Protein AF-A0A3B9BE68-F1 (afdb_monomer)

Foldseek 3Di:
DDLVVLLVVVVVVCVPDDPQKPAAQADLPDPDPCNVLAEEAEEADVVVVVVCVVVDDSNRYMYGYQPHDDDDCPPPDPVVVSVDPRD

Mean predicted aligned error: 5.91 Å

Radius of gyration: 15.22 Å; Cα contacts (8 Å, |Δi|>4): 92; chains: 1; bounding box: 37×29×33 Å

Sequence (87 aa):
KGIQKIARERAKKSKVHNRKLRDCRVHLNTKDKNKFKSTLFITEGDSASGSITKARDVQFQAVFSLKGKPLNSFGLTRKVVYENEEF

Nearest 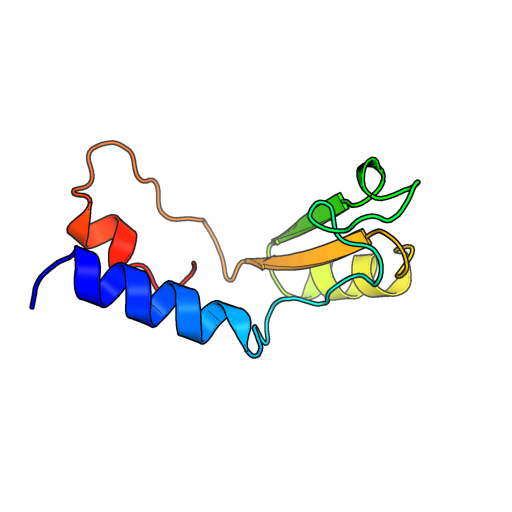PDB structures (foldseek):
  5eix-assembly2_J  TM=8.500E-01  e=8.236E-05  Klebsiella pneumoniae
  5eix-assembly1_G  TM=8.476E-01  e=8.811E-05  Klebsiella pneumoniae
  6waa-assembly1_B  TM=8.319E-01  e=2.426E-04  Klebsiella pneumoniae 342
  6qx2-assembly4_d  TM=8.806E-01  e=8.748E-04  Staphylococcus aureus
  6qx2-assembly3_S  TM=8.846E-01  e=2.756E-03  Staphylococcus aureus

Solvent-accessible surface area (backbone atoms only — not comparable to full-atom values): 5347 Å² total; per-residue (Å²): 133,60,70,70,57,57,54,52,53,48,59,55,54,60,69,75,68,47,90,56,52,48,71,39,72,43,46,64,92,53,90,57,93,61,14,85,63,38,40,78,45,79,27,75,28,65,70,52,36,55,57,48,65,73,71,50,56,54,56,29,37,21,41,34,48,35,93,60,86,75,82,80,62,81,94,56,54,70,67,62,63,74,63,43,81,94,111

pLDDT: mean 87.45, std 11.1, range [56.06, 98.06]

Structure (mmCIF, N/CA/C/O backbone):
data_AF-A0A3B9BE68-F1
#
_entry.id   AF-A0A3B9BE68-F1
#
loop_
_atom_site.group_PDB
_atom_site.id
_atom_site.type_symbol
_atom_site.label_atom_id
_atom_site.label_alt_id
_atom_site.label_comp_id
_atom_site.label_asym_id
_atom_site.label_entity_id
_atom_site.label_seq_id
_atom_site.pdbx_PDB_ins_code
_atom_site.Cartn_x
_atom_site.Cartn_y
_atom_site.Cartn_z
_atom_site.occupancy
_atom_site.B_iso_or_equiv
_atom_site.auth_seq_id
_atom_site.auth_comp_id
_atom_site.auth_asym_id
_atom_site.auth_atom_id
_atom_site.pdbx_PDB_model_num
ATOM 1 N N . LYS A 1 1 ? -17.514 19.556 12.358 1.00 56.06 1 LYS A N 1
ATOM 2 C CA . LYS A 1 1 ? -16.577 19.743 11.214 1.00 56.06 1 LYS A CA 1
ATOM 3 C C . LYS A 1 1 ? -17.043 18.838 10.074 1.00 56.06 1 LYS A C 1
ATOM 5 O O . LYS A 1 1 ? -17.236 17.659 10.326 1.00 56.06 1 LYS A O 1
ATOM 10 N N . GLY A 1 2 ? -17.320 19.366 8.878 1.00 76.94 2 GLY A N 1
ATOM 11 C CA . GLY A 1 2 ? -17.922 18.578 7.790 1.00 76.94 2 GLY A CA 1
ATOM 12 C C . GLY A 1 2 ? -17.008 17.459 7.272 1.00 76.94 2 GLY A C 1
ATOM 13 O O . GLY A 1 2 ? -15.805 17.672 7.122 1.00 76.94 2 GLY A O 1
ATOM 14 N N . ILE A 1 3 ? -17.587 16.293 6.964 1.00 75.31 3 ILE A N 1
ATOM 15 C CA . ILE A 1 3 ? -16.889 15.084 6.472 1.00 75.31 3 ILE A CA 1
ATOM 16 C C . ILE A 1 3 ? -15.996 15.399 5.258 1.00 75.31 3 ILE A C 1
ATOM 18 O O . ILE A 1 3 ? -14.865 14.926 5.173 1.00 75.31 3 ILE A O 1
ATOM 22 N N . GLN A 1 4 ? -16.453 16.279 4.361 1.00 77.50 4 GLN A N 1
ATOM 23 C CA . GLN A 1 4 ? -15.685 16.713 3.187 1.00 77.50 4 GLN A CA 1
ATOM 24 C C . GLN A 1 4 ? -14.366 17.419 3.541 1.00 77.50 4 GLN A C 1
ATOM 26 O O . GLN A 1 4 ? -13.371 17.258 2.834 1.00 77.50 4 GLN A O 1
ATOM 31 N N . LYS A 1 5 ? -14.337 18.197 4.632 1.00 81.19 5 LYS A N 1
ATOM 32 C CA . LYS A 1 5 ? -13.127 18.906 5.072 1.00 81.19 5 LYS A CA 1
ATOM 33 C C . LYS A 1 5 ? -12.090 17.919 5.612 1.00 81.19 5 LYS A C 1
ATOM 35 O O . LYS A 1 5 ? -10.930 17.995 5.222 1.00 81.19 5 LYS A O 1
ATOM 40 N N . ILE A 1 6 ? -12.532 16.956 6.425 1.00 77.12 6 ILE A N 1
ATOM 41 C CA . ILE A 1 6 ? -11.679 15.902 7.000 1.00 77.12 6 ILE A CA 1
ATOM 42 C C . ILE A 1 6 ? -11.075 15.034 5.889 1.00 77.12 6 ILE A C 1
ATOM 44 O O . ILE A 1 6 ? -9.865 14.811 5.871 1.00 77.12 6 ILE A O 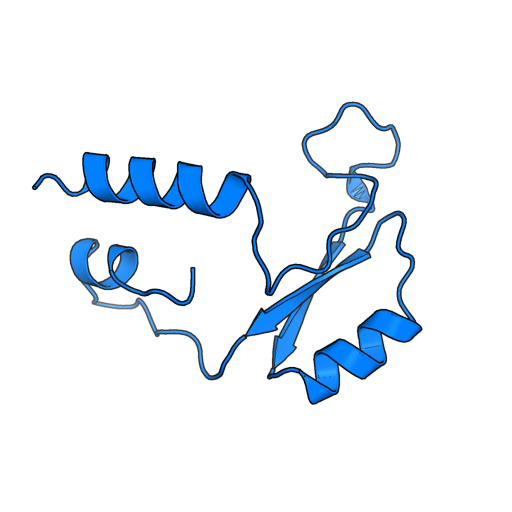1
ATOM 48 N N . ALA A 1 7 ? -11.891 14.623 4.914 1.00 74.19 7 ALA A N 1
ATOM 49 C CA . ALA A 1 7 ? -11.429 13.835 3.774 1.00 74.19 7 ALA A CA 1
ATOM 50 C C . ALA A 1 7 ? -10.360 14.574 2.944 1.00 74.19 7 ALA A C 1
ATOM 52 O O . ALA A 1 7 ? -9.329 13.995 2.602 1.00 74.19 7 ALA A O 1
ATOM 53 N N . ARG A 1 8 ? -10.556 15.872 2.661 1.00 78.69 8 ARG A N 1
ATOM 54 C CA . ARG A 1 8 ? -9.569 16.687 1.925 1.00 78.69 8 ARG A CA 1
ATOM 55 C C . ARG A 1 8 ? -8.264 16.881 2.697 1.00 78.69 8 ARG A C 1
ATOM 57 O O . ARG A 1 8 ? -7.197 16.827 2.091 1.00 78.69 8 ARG A O 1
ATOM 64 N N . GLU A 1 9 ? -8.334 17.125 4.005 1.00 78.12 9 GLU A N 1
ATOM 65 C CA . GLU A 1 9 ? -7.142 17.304 4.845 1.00 78.12 9 GLU A CA 1
ATOM 66 C C . GLU A 1 9 ? -6.314 16.013 4.941 1.00 78.12 9 GLU A C 1
ATOM 68 O O . GLU A 1 9 ? -5.090 16.070 4.809 1.00 78.12 9 GLU A O 1
ATOM 73 N N . ARG A 1 10 ? -6.960 14.844 5.071 1.00 70.50 10 ARG A N 1
ATOM 74 C CA . ARG A 1 10 ? -6.273 13.541 5.036 1.00 70.50 10 ARG A CA 1
ATOM 75 C C . ARG A 1 10 ? -5.635 13.255 3.683 1.00 70.50 10 ARG A C 1
ATOM 77 O O . ARG A 1 10 ? -4.444 12.974 3.632 1.00 70.50 10 ARG A O 1
ATOM 84 N N . ALA A 1 11 ? -6.375 13.442 2.590 1.00 68.69 11 ALA A N 1
ATOM 85 C CA . ALA A 1 11 ? -5.840 13.242 1.242 1.00 68.69 11 ALA A CA 1
ATOM 86 C C . ALA A 1 11 ? -4.610 14.127 0.954 1.00 68.69 11 ALA A C 1
ATOM 88 O O . ALA A 1 11 ? -3.697 13.713 0.241 1.00 68.69 11 ALA A O 1
ATOM 89 N N . LYS A 1 12 ? -4.557 15.341 1.527 1.00 67.44 12 LYS A N 1
ATOM 90 C CA . LYS A 1 12 ? -3.370 16.205 1.461 1.00 67.44 12 LYS A CA 1
ATOM 91 C C . LYS A 1 12 ? -2.207 15.682 2.309 1.00 67.44 12 LYS A C 1
ATOM 93 O O . LYS A 1 12 ? -1.081 15.711 1.827 1.00 67.44 12 LYS A O 1
ATOM 98 N N . LYS A 1 13 ? -2.449 15.193 3.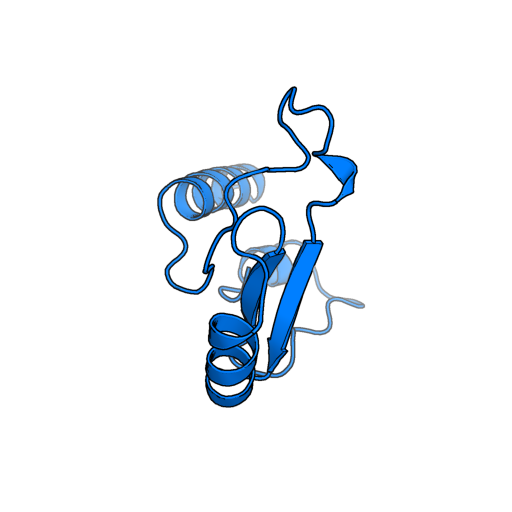532 1.00 64.25 13 LYS A N 1
ATOM 99 C CA . LYS A 1 13 ? -1.394 14.632 4.402 1.00 64.25 13 LYS A CA 1
ATOM 100 C C . LYS A 1 13 ? -0.773 13.359 3.819 1.00 64.25 13 LYS A C 1
ATOM 102 O O . LYS A 1 13 ? 0.450 13.253 3.788 1.00 64.25 13 LYS A O 1
ATOM 107 N N . SER A 1 14 ? -1.586 12.449 3.282 1.00 58.81 14 SER A N 1
ATOM 108 C CA . SER A 1 14 ? -1.103 11.201 2.670 1.00 58.81 14 SER A CA 1
ATOM 109 C C . SER A 1 14 ? -0.260 11.434 1.406 1.00 58.81 14 SER A C 1
ATOM 111 O O . SER A 1 14 ? 0.514 10.561 1.024 1.00 58.81 14 SER A O 1
ATOM 113 N N . LYS A 1 15 ? -0.367 12.617 0.778 1.00 57.09 15 LYS A N 1
ATOM 114 C CA . LYS A 1 15 ? 0.377 13.003 -0.433 1.00 57.09 15 LYS A CA 1
ATOM 115 C C . LYS A 1 15 ? 1.834 13.420 -0.200 1.00 57.09 15 LYS A C 1
ATOM 117 O O . LYS A 1 15 ? 2.582 13.441 -1.169 1.00 57.09 15 LYS A O 1
ATOM 122 N N . VAL A 1 16 ? 2.227 13.808 1.018 1.00 58.97 16 VAL A N 1
ATOM 123 C CA . VAL A 1 16 ? 3.540 14.449 1.243 1.00 58.97 16 VAL A CA 1
ATOM 124 C C . VAL A 1 16 ? 4.608 13.443 1.670 1.00 58.97 16 VAL A C 1
ATOM 126 O O . VAL A 1 16 ? 5.730 13.524 1.185 1.00 58.97 16 VAL A O 1
ATOM 129 N N . HIS A 1 17 ? 4.272 12.472 2.527 1.00 64.12 17 HIS A N 1
ATOM 130 C CA . HIS A 1 17 ? 5.173 11.371 2.883 1.00 64.12 17 HIS A CA 1
ATOM 131 C C . HIS A 1 17 ? 4.420 10.302 3.690 1.00 64.12 17 HIS A C 1
ATOM 133 O O . HIS A 1 17 ? 4.153 10.485 4.880 1.00 64.12 17 HIS A O 1
ATOM 139 N N . ASN A 1 18 ? 4.064 9.176 3.069 1.00 77.69 18 ASN A N 1
ATOM 140 C CA . ASN A 1 18 ? 3.508 8.044 3.806 1.00 77.69 18 ASN A CA 1
ATOM 141 C C . ASN A 1 18 ? 4.651 7.130 4.267 1.00 77.69 18 ASN A C 1
ATOM 143 O O . ASN A 1 18 ? 5.202 6.385 3.465 1.00 77.69 18 ASN A O 1
ATOM 147 N N . ARG A 1 19 ? 4.992 7.163 5.564 1.00 81.06 19 ARG A N 1
ATOM 148 C CA . ARG A 1 19 ? 6.114 6.386 6.136 1.00 81.06 19 ARG A CA 1
ATOM 149 C C . ARG A 1 19 ? 5.991 4.871 5.918 1.00 81.06 19 ARG A C 1
ATOM 151 O O . ARG A 1 19 ? 7.003 4.181 5.955 1.00 81.06 19 ARG A O 1
ATOM 158 N N . LYS A 1 20 ? 4.773 4.355 5.715 1.00 86.62 20 LYS A N 1
ATOM 159 C CA . LYS A 1 20 ? 4.519 2.930 5.444 1.00 86.62 20 LYS A CA 1
ATOM 160 C C . LYS A 1 20 ? 4.668 2.566 3.962 1.00 86.62 20 LYS A C 1
ATOM 162 O O . LYS A 1 20 ? 4.778 1.385 3.643 1.00 86.62 20 LYS A O 1
ATOM 167 N N . LEU A 1 21 ? 4.643 3.554 3.063 1.00 91.19 21 LEU A N 1
ATOM 168 C CA . LEU A 1 21 ? 4.776 3.343 1.626 1.00 91.19 21 LEU A CA 1
ATOM 169 C C . LEU A 1 21 ? 6.250 3.382 1.231 1.00 91.19 21 LEU A C 1
ATOM 171 O O . LEU A 1 21 ? 6.894 4.430 1.234 1.00 91.19 21 LEU A O 1
ATOM 175 N N . ARG A 1 22 ? 6.765 2.233 0.809 1.00 93.44 22 ARG A N 1
ATOM 176 C CA . ARG A 1 22 ? 7.999 2.158 0.032 1.00 93.44 22 ARG A CA 1
ATOM 177 C C . ARG A 1 22 ? 7.605 2.294 -1.427 1.00 93.44 22 ARG A C 1
ATOM 179 O O . ARG A 1 22 ? 7.175 1.321 -2.043 1.00 93.44 22 ARG A O 1
ATOM 186 N N . ASP A 1 23 ? 7.709 3.495 -1.965 1.00 93.94 23 ASP A N 1
ATOM 187 C CA . ASP A 1 23 ? 7.199 3.791 -3.301 1.00 93.94 23 ASP A CA 1
ATOM 188 C C . ASP A 1 23 ? 8.066 3.178 -4.423 1.00 93.94 23 ASP A C 1
ATOM 190 O O . ASP A 1 23 ? 9.180 2.700 -4.176 1.00 93.94 23 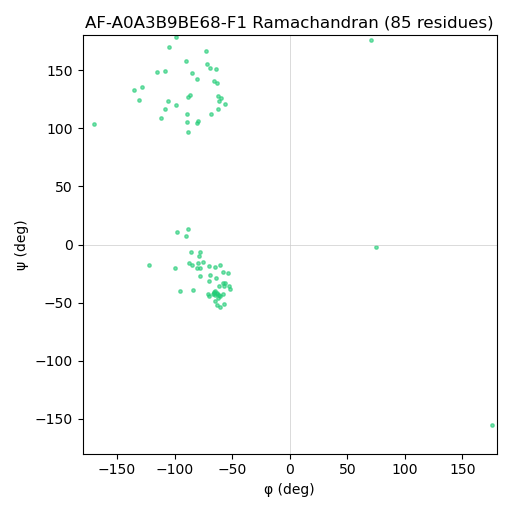ASP A O 1
ATOM 194 N N . CYS A 1 24 ? 7.529 3.169 -5.640 1.00 95.19 24 CYS A N 1
ATOM 195 C CA . CYS A 1 24 ? 8.229 2.865 -6.888 1.00 95.19 24 CYS A CA 1
ATOM 196 C C . CYS A 1 24 ? 8.481 4.150 -7.691 1.00 95.19 24 CYS A C 1
ATOM 198 O O . CYS A 1 24 ? 7.977 5.214 -7.338 1.00 95.19 24 CYS A O 1
ATOM 200 N N . ARG A 1 25 ? 9.292 4.082 -8.753 1.00 95.56 25 ARG A N 1
ATOM 201 C CA . ARG A 1 25 ? 9.659 5.277 -9.542 1.00 95.56 25 ARG A CA 1
ATOM 202 C C . ARG A 1 25 ? 8.626 5.642 -10.604 1.00 95.56 25 ARG A C 1
ATOM 204 O O . ARG A 1 25 ? 8.375 6.821 -10.834 1.00 95.56 25 ARG A O 1
ATOM 211 N N . VAL A 1 26 ? 8.050 4.640 -11.262 1.00 96.81 26 VAL A N 1
ATOM 212 C CA . VAL A 1 26 ? 7.055 4.816 -12.319 1.00 96.81 26 VAL A CA 1
ATOM 213 C C . VAL A 1 26 ? 5.674 4.620 -11.722 1.00 96.81 26 VAL A C 1
ATOM 215 O O . VAL A 1 26 ? 5.365 3.549 -11.200 1.00 96.81 26 VAL A O 1
ATOM 218 N N . HIS A 1 27 ? 4.827 5.645 -11.809 1.00 95.62 27 HIS A N 1
ATOM 219 C CA . HIS A 1 27 ? 3.466 5.613 -11.268 1.00 95.62 27 HIS A CA 1
ATOM 220 C C . HIS A 1 27 ? 2.414 5.551 -12.374 1.00 95.62 27 HIS A C 1
ATOM 222 O O . HIS A 1 27 ? 2.568 6.160 -13.437 1.00 95.62 27 HIS A O 1
ATOM 228 N N . LEU A 1 28 ? 1.287 4.900 -12.072 1.00 95.31 28 LEU A N 1
ATOM 229 C CA . LEU A 1 28 ? 0.151 4.720 -12.982 1.00 95.31 28 LEU A CA 1
ATOM 230 C C . LEU A 1 28 ? -0.414 6.043 -13.533 1.00 95.31 28 LEU A C 1
ATOM 232 O O . LEU A 1 28 ? -0.883 6.104 -14.668 1.00 95.31 28 LEU A O 1
ATOM 236 N N . ASN A 1 29 ? -0.373 7.114 -12.740 1.00 92.62 29 ASN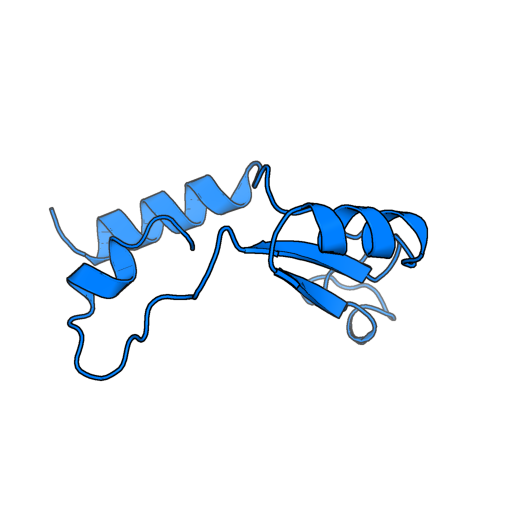 A N 1
ATOM 237 C CA . ASN A 1 29 ? -0.926 8.429 -13.079 1.00 92.62 29 ASN A CA 1
ATOM 238 C C . ASN A 1 29 ? 0.061 9.354 -13.819 1.00 92.62 29 ASN A C 1
ATOM 240 O O . ASN A 1 29 ? -0.196 10.551 -13.941 1.00 92.62 29 ASN A O 1
ATOM 244 N N . THR A 1 30 ? 1.176 8.821 -14.320 1.00 93.62 30 THR A N 1
ATOM 245 C CA . THR A 1 30 ? 2.171 9.586 -15.085 1.00 93.62 30 THR A CA 1
ATOM 246 C C . THR A 1 30 ? 2.001 9.394 -16.597 1.00 93.62 30 THR A C 1
ATOM 248 O O . THR A 1 30 ? 1.116 8.676 -17.074 1.00 93.62 30 THR A O 1
ATOM 251 N N . LYS A 1 31 ? 2.850 10.070 -17.381 1.00 95.81 31 LYS A N 1
ATOM 252 C CA . LYS A 1 31 ? 2.932 9.913 -18.842 1.00 95.81 31 LYS A CA 1
ATOM 253 C C . LYS A 1 31 ? 3.926 8.825 -19.278 1.00 95.81 31 LYS A C 1
ATOM 255 O O . LYS A 1 31 ? 4.189 8.705 -20.471 1.00 95.81 31 LYS A O 1
ATOM 260 N N . ASP A 1 32 ? 4.480 8.051 -18.344 1.00 97.00 32 ASP A N 1
ATOM 261 C CA . ASP A 1 32 ? 5.429 6.986 -18.667 1.00 97.00 32 ASP A CA 1
ATOM 262 C C . ASP A 1 32 ? 4.769 5.895 -19.529 1.00 97.00 32 ASP A C 1
ATOM 264 O O . ASP A 1 32 ? 3.624 5.498 -19.293 1.00 97.00 32 ASP A O 1
ATOM 268 N N . LYS A 1 33 ? 5.494 5.390 -20.534 1.00 97.12 33 LYS A N 1
ATOM 269 C CA . LYS A 1 33 ? 5.003 4.337 -21.440 1.00 97.12 33 LYS A CA 1
ATOM 270 C C . LYS A 1 33 ? 4.728 3.020 -20.704 1.00 97.12 33 LYS A C 1
ATOM 272 O O . LYS A 1 33 ? 3.850 2.265 -21.106 1.00 97.12 33 LYS A O 1
ATOM 277 N N . ASN A 1 34 ? 5.451 2.758 -19.618 1.00 97.25 34 ASN A N 1
ATOM 278 C CA . ASN A 1 34 ? 5.358 1.555 -18.798 1.00 97.25 34 ASN A CA 1
ATOM 279 C C . ASN A 1 34 ? 4.485 1.738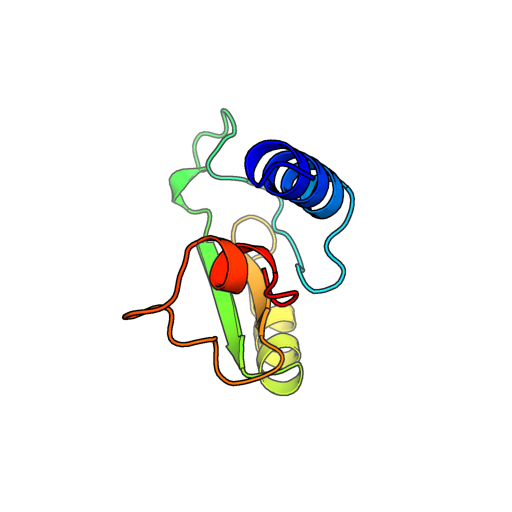 -17.546 1.00 97.25 34 ASN A C 1
ATOM 281 O O . ASN A 1 34 ? 4.472 0.853 -16.695 1.00 97.25 34 ASN A O 1
ATOM 285 N N . LYS A 1 35 ? 3.727 2.834 -17.415 1.00 97.06 35 LYS A N 1
ATOM 286 C CA . LYS A 1 35 ? 2.891 3.123 -16.231 1.00 97.06 35 LYS A CA 1
ATOM 287 C C . LYS A 1 35 ? 1.909 2.013 -15.828 1.00 97.06 35 LYS A C 1
ATOM 289 O O . LYS A 1 35 ? 1.515 1.929 -14.674 1.00 97.06 35 LYS A O 1
ATOM 294 N N . PHE A 1 36 ? 1.509 1.151 -16.763 1.00 97.38 36 PHE A N 1
ATOM 295 C CA . PHE A 1 36 ? 0.626 0.012 -16.483 1.00 97.38 36 PHE A CA 1
ATOM 296 C C . PHE A 1 36 ? 1.346 -1.187 -15.848 1.00 97.38 36 PHE A C 1
ATOM 298 O O . PHE A 1 36 ? 0.685 -2.104 -15.378 1.00 97.38 36 PHE A O 1
ATOM 305 N N . LYS A 1 37 ? 2.685 -1.179 -15.799 1.00 97.19 37 LYS A N 1
ATOM 306 C CA . LYS A 1 37 ? 3.476 -2.146 -15.022 1.00 97.19 37 LYS A CA 1
ATOM 307 C C . LYS A 1 37 ? 3.520 -1.793 -13.534 1.00 97.19 37 LYS A C 1
ATOM 309 O O . LYS A 1 37 ? 3.898 -2.640 -12.725 1.00 97.19 37 LYS A O 1
ATOM 314 N N . SER A 1 38 ? 3.152 -0.560 -13.171 1.00 97.81 38 SER A N 1
ATOM 315 C CA . SER A 1 38 ? 3.118 -0.113 -11.782 1.00 97.81 38 SER A CA 1
ATOM 316 C C . SER A 1 38 ? 2.221 -1.028 -10.951 1.00 97.81 38 SER A C 1
ATOM 318 O O . SER A 1 38 ? 1.034 -1.172 -11.229 1.00 97.81 38 SER A O 1
ATOM 320 N N . THR A 1 39 ? 2.799 -1.637 -9.923 1.00 97.56 39 THR A N 1
ATOM 321 C CA . THR A 1 39 ? 2.149 -2.622 -9.057 1.00 97.56 39 THR A CA 1
ATOM 322 C C . THR A 1 39 ? 2.342 -2.210 -7.605 1.00 97.56 39 THR A C 1
ATOM 324 O O . THR A 1 39 ? 3.446 -1.848 -7.204 1.00 97.56 39 THR A O 1
ATOM 327 N N . LEU A 1 40 ? 1.281 -2.280 -6.800 1.00 95.69 40 LEU A N 1
ATOM 328 C CA . LEU A 1 40 ? 1.350 -2.060 -5.358 1.00 95.69 40 LEU A CA 1
ATOM 329 C C . LEU A 1 40 ? 1.157 -3.388 -4.628 1.00 95.69 40 LEU A C 1
ATOM 331 O O . LEU A 1 40 ? 0.082 -3.980 -4.689 1.00 95.69 40 LEU A O 1
ATOM 335 N N . PHE A 1 41 ? 2.179 -3.822 -3.900 1.00 96.50 41 PHE A N 1
ATOM 336 C CA . PHE A 1 41 ? 2.069 -4.937 -2.970 1.00 96.50 41 PHE A CA 1
ATOM 337 C C . PHE A 1 41 ? 1.595 -4.444 -1.609 1.00 96.50 41 PHE A C 1
ATOM 339 O O . PHE A 1 41 ? 2.179 -3.525 -1.034 1.00 96.50 41 PHE A O 1
ATOM 346 N N . ILE A 1 42 ? 0.559 -5.087 -1.081 1.00 94.88 42 ILE A N 1
ATOM 347 C CA . ILE A 1 42 ? 0.068 -4.856 0.275 1.00 94.88 42 ILE A CA 1
ATOM 348 C C . ILE A 1 42 ? 0.490 -6.055 1.120 1.00 94.88 42 ILE A C 1
ATOM 350 O O . ILE A 1 42 ? 0.182 -7.191 0.763 1.00 94.88 42 ILE A O 1
ATOM 354 N N . THR A 1 43 ? 1.215 -5.815 2.211 1.00 93.81 43 THR A N 1
ATOM 355 C CA . THR A 1 43 ? 1.752 -6.880 3.070 1.00 93.81 43 THR A CA 1
ATOM 356 C C . THR A 1 43 ? 1.140 -6.850 4.462 1.00 93.81 43 THR A C 1
ATOM 358 O O . THR A 1 43 ? 0.841 -5.783 4.998 1.00 93.81 43 THR A O 1
ATOM 361 N N . GLU A 1 44 ? 1.008 -8.021 5.081 1.00 91.31 44 GLU A N 1
ATOM 362 C CA . GLU A 1 44 ? 0.680 -8.133 6.501 1.00 91.31 44 GLU A CA 1
ATOM 363 C C . GLU A 1 44 ? 1.949 -7.916 7.340 1.00 91.31 44 GLU A C 1
ATOM 365 O O . GLU A 1 44 ? 2.834 -8.770 7.401 1.00 91.31 44 GLU A O 1
ATOM 370 N N . GLY A 1 45 ? 2.059 -6.737 7.959 1.00 89.62 45 GLY A N 1
ATOM 371 C CA . GLY A 1 45 ? 3.186 -6.375 8.814 1.00 89.62 45 GLY A CA 1
ATOM 372 C C . GLY A 1 45 ? 4.513 -6.133 8.083 1.00 89.62 45 GLY A C 1
ATOM 373 O O . GLY A 1 45 ? 4.658 -6.289 6.866 1.00 89.62 45 GLY A O 1
ATOM 374 N N . ASP A 1 46 ? 5.515 -5.727 8.866 1.00 89.06 46 ASP A N 1
ATOM 375 C CA . ASP A 1 46 ? 6.828 -5.329 8.347 1.00 89.06 46 ASP A CA 1
ATOM 376 C C . ASP A 1 46 ? 7.749 -6.508 8.027 1.00 89.06 46 ASP A C 1
ATOM 378 O O . ASP A 1 46 ? 8.655 -6.360 7.208 1.00 89.06 46 ASP A O 1
ATOM 382 N N . SER A 1 47 ? 7.488 -7.683 8.606 1.00 90.56 47 SER A N 1
ATOM 383 C CA . SER A 1 47 ? 8.239 -8.909 8.310 1.00 90.56 47 SER A CA 1
ATOM 384 C C . SER A 1 47 ? 8.119 -9.281 6.826 1.00 90.56 47 SER A C 1
ATOM 386 O O . SER A 1 47 ? 9.120 -9.350 6.110 1.00 90.56 47 SER A O 1
ATOM 388 N N . ALA A 1 48 ? 6.885 -9.393 6.319 1.00 91.75 48 ALA A N 1
ATOM 389 C CA . ALA A 1 48 ? 6.626 -9.660 4.905 1.00 91.75 48 ALA A CA 1
ATOM 390 C C . ALA A 1 48 ? 7.106 -8.506 4.006 1.00 91.75 48 ALA A C 1
ATOM 392 O O . ALA A 1 48 ? 7.709 -8.735 2.955 1.00 91.75 48 ALA A O 1
ATOM 393 N N . SER A 1 49 ? 6.900 -7.263 4.456 1.00 92.94 49 SER A N 1
ATOM 394 C CA . SER A 1 49 ? 7.354 -6.051 3.768 1.00 92.94 49 SER A CA 1
ATOM 395 C C . SER A 1 49 ? 8.868 -6.035 3.546 1.00 92.94 49 SER A C 1
ATOM 397 O O . SER A 1 49 ? 9.333 -5.692 2.459 1.00 92.94 49 SER A O 1
ATOM 399 N N . GLY A 1 50 ? 9.656 -6.439 4.546 1.00 92.44 50 GLY A N 1
ATOM 400 C CA . GLY A 1 50 ? 11.114 -6.498 4.463 1.00 92.44 50 GLY A CA 1
ATOM 401 C C . GLY A 1 50 ? 11.607 -7.489 3.409 1.00 92.44 50 GLY A C 1
ATOM 402 O O . GLY A 1 50 ? 12.505 -7.155 2.634 1.00 92.44 50 GLY A O 1
ATOM 403 N N . SER A 1 51 ? 10.982 -8.666 3.329 1.00 94.81 51 SER A N 1
ATOM 404 C CA . SER A 1 51 ? 11.309 -9.688 2.327 1.00 94.81 51 SER A CA 1
ATOM 405 C C . SER A 1 51 ? 11.045 -9.191 0.907 1.00 94.81 51 SER A C 1
ATOM 407 O O . SER A 1 51 ? 11.947 -9.204 0.069 1.00 94.81 51 SER A O 1
ATOM 409 N N . ILE A 1 52 ? 9.844 -8.668 0.639 1.00 94.75 52 ILE A N 1
ATOM 410 C CA . ILE A 1 52 ? 9.497 -8.190 -0.706 1.00 94.75 52 ILE A CA 1
ATOM 411 C C . ILE A 1 52 ? 10.257 -6.916 -1.090 1.00 94.75 52 ILE A C 1
ATOM 413 O O . ILE A 1 52 ? 10.609 -6.736 -2.251 1.00 94.75 52 ILE A O 1
ATOM 417 N N . THR A 1 53 ? 10.590 -6.055 -0.121 1.00 94.56 53 THR A N 1
ATOM 418 C CA . THR A 1 53 ? 11.393 -4.845 -0.370 1.00 94.56 53 THR A CA 1
ATOM 419 C C . THR A 1 53 ? 12.744 -5.181 -0.996 1.00 94.56 53 THR A C 1
ATOM 421 O O . THR A 1 53 ? 13.213 -4.428 -1.844 1.00 94.56 53 THR A O 1
ATOM 424 N N . LYS A 1 54 ? 13.351 -6.310 -0.608 1.00 94.00 54 LYS A N 1
ATOM 425 C CA . LYS A 1 54 ? 14.642 -6.763 -1.145 1.00 94.00 54 LYS A CA 1
ATOM 426 C C . LYS A 1 54 ? 14.534 -7.405 -2.532 1.00 94.00 54 LYS A C 1
ATOM 428 O O . LYS A 1 54 ? 15.510 -7.375 -3.268 1.00 94.00 54 LYS A O 1
ATOM 433 N N . ALA A 1 55 ? 13.386 -7.993 -2.870 1.00 95.81 55 ALA A N 1
ATOM 434 C CA . ALA A 1 55 ? 13.208 -8.776 -4.096 1.00 95.81 55 ALA A CA 1
ATOM 435 C C . ALA A 1 55 ? 12.525 -8.009 -5.242 1.00 95.81 55 ALA A C 1
ATOM 437 O O . ALA A 1 55 ? 12.608 -8.424 -6.395 1.00 95.81 55 ALA A O 1
ATOM 438 N N . ARG A 1 56 ? 11.815 -6.920 -4.935 1.00 96.62 56 ARG A N 1
ATOM 439 C CA . ARG A 1 56 ? 11.000 -6.187 -5.910 1.00 96.62 56 ARG A CA 1
ATOM 440 C C . ARG A 1 56 ? 11.832 -5.398 -6.924 1.00 96.62 56 ARG A C 1
ATOM 442 O O . ARG A 1 56 ? 12.905 -4.884 -6.609 1.00 96.62 56 ARG A O 1
ATOM 449 N N . ASP A 1 57 ? 11.241 -5.149 -8.086 1.00 97.62 57 ASP A N 1
ATOM 450 C CA . ASP A 1 57 ? 11.725 -4.133 -9.016 1.00 97.62 57 ASP A CA 1
ATOM 451 C C . ASP A 1 57 ? 11.271 -2.734 -8.569 1.00 97.62 57 ASP A C 1
ATOM 453 O O . ASP A 1 57 ? 10.115 -2.341 -8.735 1.00 97.62 57 ASP A O 1
ATOM 457 N N . VAL A 1 58 ? 12.203 -1.946 -8.032 1.00 97.25 58 VAL A N 1
ATOM 458 C CA . VAL A 1 58 ? 11.947 -0.578 -7.548 1.00 97.25 58 VAL A CA 1
ATOM 459 C C . VAL A 1 58 ? 11.445 0.386 -8.629 1.00 97.25 58 VAL A C 1
ATOM 461 O O . VAL A 1 58 ? 10.908 1.442 -8.288 1.00 97.25 58 VAL A O 1
ATOM 464 N N . GLN A 1 59 ? 11.607 0.065 -9.918 1.00 97.44 59 GLN A N 1
ATOM 465 C CA . GLN A 1 59 ? 11.059 0.895 -10.989 1.00 97.44 59 GLN A CA 1
ATOM 466 C C . GLN A 1 59 ? 9.534 0.874 -10.981 1.00 97.44 59 GLN A C 1
ATOM 468 O O . GLN A 1 59 ? 8.921 1.932 -11.097 1.00 97.44 59 GLN A O 1
ATOM 473 N N . PHE A 1 60 ? 8.924 -0.296 -10.782 1.00 97.75 60 PHE A N 1
ATOM 474 C CA . PHE A 1 60 ? 7.487 -0.492 -10.997 1.00 97.75 60 PHE A CA 1
ATOM 475 C C . PHE A 1 60 ? 6.733 -0.990 -9.762 1.00 97.75 60 PHE A C 1
ATOM 477 O O . PHE A 1 60 ? 5.512 -0.897 -9.722 1.00 97.75 60 PHE A O 1
ATOM 484 N N . GLN A 1 61 ? 7.417 -1.531 -8.757 1.00 98.06 61 GLN A N 1
ATOM 485 C CA . GLN A 1 61 ? 6.777 -2.250 -7.660 1.00 98.06 61 GLN A CA 1
ATOM 486 C C . GLN A 1 61 ? 6.901 -1.481 -6.342 1.00 98.06 61 GLN A C 1
ATOM 488 O O . GLN A 1 61 ? 7.977 -1.377 -5.750 1.00 98.06 61 GLN A O 1
ATOM 493 N N . ALA A 1 62 ? 5.782 -0.931 -5.878 1.00 96.81 62 ALA A N 1
ATOM 494 C CA . ALA A 1 62 ? 5.651 -0.300 -4.571 1.00 96.81 62 ALA A CA 1
ATOM 495 C C . ALA A 1 62 ? 5.212 -1.331 -3.520 1.00 96.81 62 ALA A C 1
ATOM 497 O O . ALA A 1 62 ? 4.647 -2.373 -3.846 1.00 96.81 62 ALA A O 1
ATOM 498 N N . VAL A 1 63 ? 5.479 -1.051 -2.244 1.00 96.75 63 VAL A N 1
ATOM 499 C CA . VAL A 1 63 ? 5.130 -1.929 -1.116 1.00 96.75 63 VAL A CA 1
ATOM 500 C C . VAL A 1 63 ? 4.536 -1.081 -0.002 1.00 96.75 63 VAL A C 1
ATOM 502 O O . VAL A 1 63 ? 5.106 -0.050 0.361 1.00 96.75 63 VAL A O 1
ATOM 505 N N . PHE A 1 64 ? 3.417 -1.531 0.553 1.00 94.25 64 PHE A N 1
ATOM 506 C CA . PHE A 1 64 ? 2.731 -0.907 1.676 1.00 94.25 64 PHE A CA 1
ATOM 507 C C . PHE A 1 64 ? 2.410 -1.945 2.754 1.00 94.25 64 PHE A C 1
ATOM 509 O O . PHE A 1 64 ? 1.746 -2.943 2.478 1.00 94.25 64 PHE A O 1
ATOM 516 N N . SER A 1 65 ? 2.861 -1.703 3.986 1.00 92.62 65 SER A N 1
ATOM 517 C CA . SER A 1 65 ? 2.568 -2.586 5.123 1.00 92.62 65 SER A CA 1
ATOM 518 C C . SER A 1 65 ? 1.255 -2.193 5.805 1.00 92.62 65 SER A C 1
ATOM 520 O O . SER A 1 65 ? 1.111 -1.053 6.256 1.00 92.62 65 SER A O 1
ATOM 522 N N . LEU A 1 66 ? 0.337 -3.147 5.974 1.00 91.19 66 LEU A N 1
ATOM 523 C CA . LEU A 1 66 ? -0.785 -3.023 6.907 1.00 91.19 66 LEU A CA 1
ATOM 524 C C . LEU A 1 66 ? -0.320 -3.334 8.332 1.00 91.19 66 LEU A C 1
ATOM 526 O O . LEU A 1 66 ? 0.472 -4.253 8.544 1.00 91.19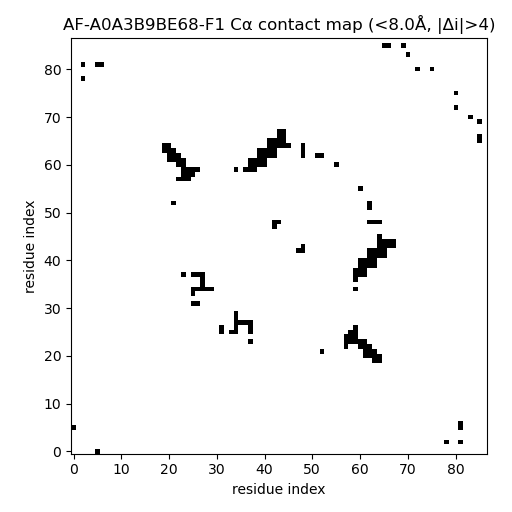 66 LEU A O 1
ATOM 530 N N . LYS A 1 67 ? -0.844 -2.605 9.325 1.00 83.38 67 LYS A N 1
ATOM 531 C CA . LYS A 1 67 ? -0.595 -2.906 10.750 1.00 83.38 67 LYS A CA 1
ATOM 532 C C . LYS A 1 67 ? -1.266 -4.200 11.215 1.00 83.38 67 LYS A C 1
ATOM 534 O O . LYS A 1 67 ? -0.826 -4.796 12.190 1.00 83.38 67 LYS A O 1
ATOM 539 N N . GLY A 1 68 ? -2.349 -4.599 10.558 1.00 85.88 68 GLY A N 1
ATOM 540 C CA . GLY A 1 68 ? -3.147 -5.756 10.936 1.00 85.88 68 GLY A CA 1
ATOM 541 C C . GLY A 1 68 ? -4.373 -5.889 10.046 1.00 85.88 68 GLY A C 1
ATOM 542 O O . GLY A 1 68 ? -4.391 -5.394 8.917 1.00 85.88 68 GLY A O 1
ATOM 543 N N . LYS A 1 69 ? -5.411 -6.548 10.564 1.00 88.69 69 LYS A N 1
ATOM 544 C CA . LYS A 1 69 ? -6.649 -6.773 9.815 1.00 88.69 69 LYS A CA 1
ATOM 545 C C . LYS A 1 69 ? -7.285 -5.433 9.416 1.00 88.69 69 LYS A C 1
ATOM 547 O O . LYS A 1 69 ? -7.511 -4.595 10.292 1.00 88.69 69 LYS A O 1
ATOM 552 N N . PRO A 1 70 ? -7.586 -5.217 8.124 1.00 90.44 70 PRO A N 1
ATOM 553 C CA . PRO A 1 70 ? -8.259 -4.005 7.693 1.00 90.44 70 PRO A CA 1
ATOM 554 C C . PRO A 1 70 ? -9.663 -3.934 8.299 1.00 90.44 70 PRO A C 1
ATOM 556 O O . PRO A 1 70 ? -10.309 -4.952 8.555 1.00 90.44 70 PRO A O 1
ATOM 559 N N . LEU A 1 71 ? -10.145 -2.711 8.509 1.00 90.88 71 LEU A N 1
ATOM 560 C CA . LEU A 1 71 ? -11.510 -2.473 8.965 1.00 90.88 71 LEU A CA 1
ATOM 561 C C . LEU A 1 71 ? -12.505 -3.025 7.937 1.00 90.88 71 LEU A C 1
ATOM 563 O O . LEU A 1 71 ? -12.505 -2.592 6.784 1.00 90.88 71 LEU A O 1
ATOM 567 N N . ASN A 1 72 ? -13.391 -3.922 8.370 1.00 93.12 72 ASN A N 1
ATOM 568 C CA . ASN A 1 72 ? -14.555 -4.292 7.575 1.00 93.12 72 ASN A CA 1
ATOM 569 C C . ASN A 1 72 ? -15.504 -3.088 7.498 1.00 93.12 72 ASN A C 1
ATOM 571 O O . ASN A 1 72 ? -16.072 -2.678 8.507 1.00 93.12 72 ASN A O 1
ATOM 575 N N . SER A 1 73 ? -15.652 -2.511 6.309 1.00 93.44 73 SER A N 1
ATOM 576 C CA . SER A 1 73 ? -16.463 -1.313 6.086 1.00 93.44 73 SER A CA 1
ATOM 577 C C . SER A 1 73 ? -17.948 -1.600 5.840 1.00 93.44 73 SER A C 1
ATOM 579 O O . SER A 1 73 ? -18.736 -0.654 5.774 1.00 93.44 73 SER A O 1
ATOM 581 N N . PHE A 1 74 ? -18.358 -2.867 5.716 1.00 94.69 74 PHE A N 1
ATOM 582 C CA . PHE A 1 74 ? -19.753 -3.230 5.472 1.00 94.69 74 PHE A CA 1
ATOM 583 C C . PHE A 1 74 ? -20.655 -2.787 6.635 1.00 94.69 74 PHE A C 1
ATOM 585 O O . PHE A 1 74 ? -20.380 -3.078 7.796 1.00 94.69 74 PHE A O 1
ATOM 592 N N . GLY A 1 75 ? -21.729 -2.056 6.325 1.00 94.56 75 GLY A N 1
ATOM 593 C CA . GLY A 1 75 ? -22.676 -1.536 7.319 1.00 94.56 75 GLY A CA 1
ATOM 594 C C . GLY A 1 75 ? -22.178 -0.338 8.142 1.00 94.56 75 GLY A C 1
ATOM 595 O O . GLY A 1 75 ? -22.942 0.205 8.938 1.00 94.56 75 GLY A O 1
ATOM 596 N N . LEU A 1 76 ? -20.935 0.122 7.950 1.00 93.31 76 LEU A N 1
ATOM 597 C CA . LEU A 1 76 ? -20.402 1.279 8.669 1.00 93.31 76 LEU A CA 1
ATOM 598 C C . LEU A 1 76 ? -20.766 2.600 7.988 1.00 93.31 76 LEU A C 1
ATOM 600 O O . LEU A 1 76 ? -20.829 2.726 6.764 1.00 93.31 76 LEU A O 1
ATOM 604 N N . THR A 1 77 ? -20.952 3.640 8.802 1.00 92.00 77 THR A N 1
ATOM 605 C CA . THR A 1 77 ? -21.155 4.992 8.276 1.00 92.00 77 THR A CA 1
ATOM 606 C C . THR A 1 77 ? -19.874 5.520 7.635 1.00 92.00 77 THR A C 1
ATOM 608 O O . THR A 1 77 ? -18.758 5.216 8.064 1.00 92.00 77 THR A O 1
ATOM 611 N N . ARG A 1 78 ? -20.026 6.417 6.653 1.00 87.06 78 ARG A N 1
ATOM 612 C CA . ARG A 1 78 ? -18.887 7.110 6.028 1.00 87.06 78 ARG A CA 1
ATOM 613 C C . ARG A 1 78 ? -17.986 7.788 7.058 1.00 87.06 78 ARG A C 1
ATOM 615 O O . ARG A 1 78 ? -16.777 7.797 6.878 1.00 87.06 78 ARG A O 1
ATOM 622 N N . LYS A 1 79 ? -18.563 8.336 8.134 1.00 86.75 79 LYS A N 1
ATOM 623 C CA . LYS A 1 79 ? -17.804 8.974 9.216 1.00 86.75 79 LYS A CA 1
ATOM 624 C C . LYS A 1 79 ? -16.781 8.005 9.818 1.00 86.75 79 LYS A C 1
ATOM 626 O O . LYS A 1 79 ? -15.606 8.342 9.848 1.00 86.75 79 LYS A O 1
ATOM 631 N N . VAL A 1 80 ? -17.216 6.803 10.198 1.00 87.62 80 VAL A N 1
ATOM 632 C CA . VAL A 1 80 ? -16.342 5.774 10.786 1.00 87.62 80 VAL A CA 1
ATOM 633 C C . VAL A 1 80 ? -15.241 5.364 9.807 1.00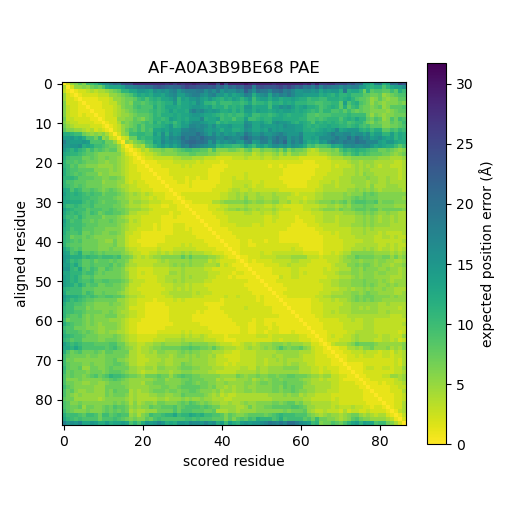 87.62 80 VAL A C 1
ATOM 635 O O . VAL A 1 80 ? -14.073 5.296 10.177 1.00 87.62 80 VAL A O 1
ATOM 638 N N . VAL A 1 81 ? -15.586 5.167 8.531 1.00 87.25 81 VAL A N 1
ATOM 639 C CA . VAL A 1 81 ? -14.606 4.808 7.493 1.00 87.25 81 VAL A CA 1
ATOM 640 C C . VAL A 1 81 ? -13.563 5.915 7.294 1.00 87.25 81 VAL A C 1
ATOM 642 O O . VAL A 1 81 ? -12.376 5.622 7.200 1.00 87.25 81 VAL A O 1
ATOM 645 N N . TYR A 1 82 ? -13.978 7.186 7.278 1.00 83.06 82 TYR A N 1
ATOM 646 C CA . TYR A 1 82 ? -13.068 8.330 7.134 1.00 83.06 82 TYR A CA 1
ATOM 647 C C . TYR A 1 82 ? -12.271 8.664 8.396 1.00 83.06 82 TYR A C 1
ATOM 649 O O . TYR A 1 82 ? -11.320 9.436 8.301 1.00 83.06 82 TYR A O 1
ATOM 657 N N . GLU A 1 83 ? -12.657 8.148 9.563 1.00 82.88 83 GLU A N 1
ATOM 658 C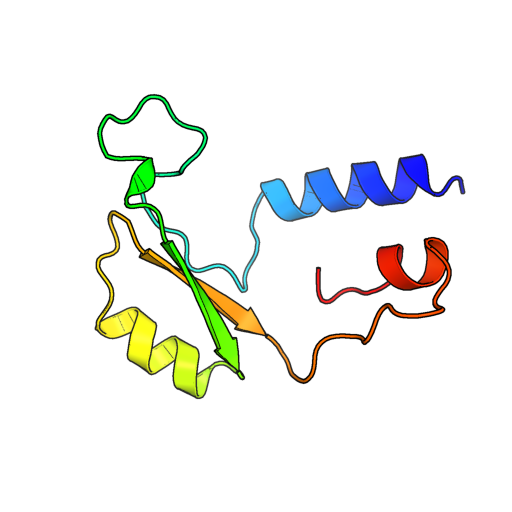 CA . GLU A 1 83 ? -11.915 8.305 10.818 1.00 82.88 83 GLU A CA 1
ATOM 659 C C . GLU A 1 83 ? -10.842 7.215 10.995 1.00 82.88 83 GLU A C 1
ATOM 661 O O . GLU A 1 83 ? -9.891 7.428 11.745 1.00 82.88 83 GLU A O 1
ATOM 666 N N . ASN A 1 84 ? -10.897 6.112 10.240 1.00 83.12 84 ASN A N 1
ATOM 667 C CA . ASN A 1 84 ? -9.898 5.041 10.295 1.00 83.12 84 ASN A CA 1
ATOM 668 C C . ASN A 1 84 ? -8.501 5.531 9.877 1.00 83.12 84 ASN A C 1
ATOM 670 O O . ASN A 1 84 ? -8.308 5.951 8.743 1.00 83.12 84 ASN A O 1
ATOM 674 N N . GLU A 1 85 ? -7.528 5.487 10.783 1.00 76.06 85 GLU A N 1
ATOM 675 C CA . GLU A 1 85 ? -6.163 5.989 10.563 1.00 76.06 85 GLU A CA 1
ATOM 676 C C . GLU A 1 85 ? -5.264 5.066 9.726 1.00 76.06 85 GLU A C 1
ATOM 678 O O . GLU A 1 85 ? -4.133 5.436 9.408 1.00 76.06 85 GLU A O 1
ATOM 683 N N . GLU A 1 86 ? -5.725 3.861 9.381 1.00 74.81 86 GLU A N 1
ATOM 684 C CA . GLU A 1 86 ? -4.949 2.932 8.554 1.00 74.81 86 GLU A CA 1
ATOM 685 C C . GLU A 1 86 ? -4.834 3.404 7.088 1.00 74.81 86 GLU A C 1
ATOM 687 O O . GLU A 1 86 ? -3.905 2.973 6.400 1.00 74.81 86 GLU A O 1
ATOM 692 N N . PHE A 1 87 ? -5.713 4.321 6.644 1.00 62.19 87 PHE A N 1
ATOM 693 C CA . PHE A 1 87 ? -5.854 4.800 5.259 1.00 62.19 87 PHE A CA 1
ATOM 694 C C . PHE A 1 87 ? -5.744 6.331 5.111 1.00 62.19 87 PHE A C 1
ATOM 696 O O . PHE A 1 87 ? -6.363 7.076 5.911 1.00 62.19 87 PHE A O 1
#

Secondary structure (DSSP, 8-state):
--HHHHHHHHHHHHTT--TTEE--SS-TTSS-TTGGG-EEEEEEHHHHHHHHHHHS-TTTEEEEEESSSPP--TT--HHHHHH-TT-